Protein AF-A0A6L5WHB5-F1 (afdb_monomer_lite)

Foldseek 3Di:
DFDFDDKDWDQDQWDWDQDPPPRDIDTHGQLDADCQADPPPRHGDDPVVNVVNRVRSPDDSVPGTDIDTDGDDDD

pLDDT: mean 80.07, std 12.86, range [51.62, 94.94]

Structure (mmCIF, N/CA/C/O backbone):
data_AF-A0A6L5WHB5-F1
#
_entry.id   AF-A0A6L5WHB5-F1
#
loop_
_atom_site.group_PDB
_atom_site.id
_atom_site.type_symbol
_atom_site.label_atom_id
_atom_site.label_alt_id
_atom_site.label_comp_id
_atom_site.label_asym_id
_atom_site.label_entity_id
_atom_site.label_seq_id
_atom_site.pdbx_PDB_ins_code
_atom_site.Cartn_x
_atom_site.Cartn_y
_atom_site.Cartn_z
_atom_site.occupancy
_atom_site.B_iso_or_equiv
_atom_site.auth_seq_id
_atom_site.auth_comp_id
_atom_site.auth_asym_id
_atom_site.auth_atom_id
_atom_site.pdbx_PDB_model_num
ATOM 1 N N . MET A 1 1 ? -17.590 -4.866 29.021 1.00 56.81 1 MET A N 1
ATOM 2 C CA . MET A 1 1 ? -16.227 -5.424 29.173 1.00 56.81 1 MET A CA 1
ATOM 3 C C . MET A 1 1 ? -15.942 -6.258 27.932 1.00 56.81 1 MET A C 1
ATOM 5 O O . MET A 1 1 ? -16.746 -7.124 27.625 1.00 56.81 1 MET A O 1
ATOM 9 N N . ILE A 1 2 ? -14.903 -5.942 27.155 1.00 61.38 2 ILE A N 1
ATOM 10 C CA . ILE A 1 2 ? -14.598 -6.673 25.913 1.00 61.38 2 ILE A CA 1
ATOM 11 C C . ILE A 1 2 ? -13.867 -7.964 26.291 1.00 61.38 2 ILE A C 1
ATOM 13 O O . ILE A 1 2 ? -12.779 -7.892 26.858 1.00 61.38 2 ILE A O 1
ATOM 17 N N . LYS A 1 3 ? -14.449 -9.129 25.987 1.00 69.00 3 LYS A N 1
ATOM 18 C CA . LYS A 1 3 ? -13.774 -10.424 26.132 1.00 69.00 3 LYS A CA 1
ATOM 19 C C . LYS A 1 3 ? -13.095 -10.762 24.803 1.00 69.00 3 LYS A C 1
ATOM 21 O O . LYS A 1 3 ? -13.771 -10.956 23.799 1.00 69.00 3 LYS A O 1
ATOM 26 N N . ILE A 1 4 ? -11.765 -10.737 24.785 1.00 73.38 4 ILE A N 1
ATOM 27 C CA . ILE A 1 4 ? -10.963 -11.127 23.617 1.00 73.38 4 ILE A CA 1
ATOM 28 C C . ILE A 1 4 ? -10.879 -12.654 23.616 1.00 73.38 4 ILE A C 1
ATOM 30 O O . ILE A 1 4 ? -10.444 -13.232 24.610 1.00 73.38 4 ILE A O 1
ATOM 34 N N . GLU A 1 5 ? -11.310 -13.302 22.533 1.00 75.50 5 GLU A N 1
ATOM 35 C CA . GLU A 1 5 ? -11.280 -14.769 22.427 1.00 75.50 5 GLU A CA 1
ATOM 36 C C . GLU A 1 5 ? -10.030 -15.276 21.701 1.00 75.50 5 GLU A C 1
ATOM 38 O O . GLU A 1 5 ? -9.473 -16.303 22.085 1.00 75.50 5 GLU A O 1
ATOM 43 N N . LYS A 1 6 ? -9.569 -14.555 20.670 1.00 73.38 6 LYS A N 1
ATOM 44 C CA . LYS A 1 6 ? -8.411 -14.940 19.855 1.00 73.38 6 LYS A CA 1
ATOM 45 C C . LYS A 1 6 ? -7.743 -13.713 19.232 1.00 73.38 6 LYS A C 1
ATOM 47 O O . LYS A 1 6 ? -8.427 -12.777 18.814 1.00 73.38 6 LYS A O 1
ATOM 52 N N . ILE A 1 7 ? -6.413 -13.742 19.163 1.00 73.56 7 ILE A N 1
ATOM 53 C CA . ILE A 1 7 ? -5.590 -12.796 18.400 1.00 73.56 7 ILE A CA 1
ATOM 54 C C . ILE A 1 7 ? -4.922 -13.591 17.282 1.00 73.56 7 ILE A C 1
ATOM 56 O O . ILE A 1 7 ? -4.290 -14.613 17.553 1.00 73.56 7 ILE A O 1
ATOM 60 N N . GLU A 1 8 ? -5.079 -13.133 16.044 1.00 66.31 8 GLU A N 1
ATOM 61 C CA . GLU A 1 8 ? -4.437 -13.727 14.872 1.00 66.31 8 GLU A CA 1
ATOM 62 C C . GLU A 1 8 ? -3.496 -12.717 14.218 1.00 66.31 8 GLU A C 1
ATOM 64 O O . GLU A 1 8 ? -3.791 -11.523 14.137 1.00 66.31 8 GLU A O 1
ATOM 69 N N . LEU A 1 9 ? -2.350 -13.228 13.775 1.00 62.22 9 LEU A N 1
ATOM 70 C CA . LEU A 1 9 ? -1.373 -12.513 12.971 1.00 62.22 9 LEU A CA 1
ATOM 71 C C . LEU A 1 9 ? -1.635 -12.894 11.514 1.00 62.22 9 LEU A C 1
ATOM 73 O O . LEU A 1 9 ? -1.325 -14.013 11.104 1.00 62.22 9 LEU A O 1
ATOM 77 N N . ILE A 1 10 ? -2.259 -11.997 10.757 1.00 66.38 10 ILE A N 1
ATOM 78 C CA . ILE A 1 10 ? -2.589 -12.216 9.348 1.00 66.38 10 ILE A CA 1
ATOM 79 C C . ILE A 1 10 ? -1.543 -11.506 8.507 1.00 66.38 10 ILE A C 1
ATOM 81 O O . ILE A 1 10 ? -1.116 -10.407 8.833 1.00 66.38 10 ILE A O 1
ATOM 85 N N . LYS A 1 11 ? -1.101 -12.122 7.416 1.00 70.00 11 LYS A N 1
ATOM 86 C CA . LYS A 1 11 ? -0.222 -11.444 6.470 1.00 70.00 11 LYS A CA 1
ATOM 87 C C . LYS A 1 11 ? -0.985 -10.295 5.815 1.00 70.00 11 LYS A C 1
ATOM 89 O O . LYS A 1 11 ? -2.003 -10.547 5.174 1.00 70.00 11 LYS A O 1
ATOM 94 N N . ALA A 1 12 ? -0.498 -9.068 5.963 1.00 74.56 12 ALA A N 1
ATOM 95 C CA . ALA A 1 12 ? -1.076 -7.948 5.232 1.00 74.56 12 ALA A CA 1
ATOM 96 C C . ALA A 1 12 ? -0.763 -8.115 3.734 1.00 74.56 12 ALA A C 1
ATOM 98 O O . ALA A 1 12 ? 0.343 -8.521 3.367 1.00 74.56 12 ALA A O 1
ATOM 99 N N . ASP A 1 13 ? -1.712 -7.788 2.860 1.00 79.44 13 ASP A N 1
ATOM 100 C CA . ASP A 1 13 ? -1.565 -7.846 1.399 1.00 79.44 13 ASP A CA 1
ATOM 101 C C . ASP A 1 13 ? -1.564 -6.453 0.731 1.00 79.44 13 ASP A C 1
ATOM 103 O O . ASP A 1 13 ? -1.255 -6.332 -0.460 1.00 79.44 13 ASP A O 1
ATOM 107 N N . PHE A 1 14 ? -1.812 -5.384 1.499 1.00 84.50 14 PHE A N 1
ATOM 108 C CA . PHE A 1 14 ? -1.752 -3.999 1.034 1.00 84.50 14 PHE A CA 1
ATOM 109 C C . PHE A 1 14 ? -1.222 -3.010 2.084 1.00 84.50 14 PHE A C 1
ATOM 111 O O . PHE A 1 14 ? -1.251 -3.236 3.291 1.00 84.50 14 PHE A O 1
ATOM 118 N N . ILE A 1 15 ? -0.802 -1.847 1.591 1.00 83.69 15 ILE A N 1
ATOM 119 C CA . ILE A 1 15 ? -0.495 -0.637 2.350 1.00 83.69 15 ILE A CA 1
ATOM 120 C C . ILE A 1 15 ? -1.677 0.313 2.204 1.00 83.69 15 ILE A C 1
ATOM 122 O O . ILE A 1 15 ? -2.064 0.643 1.081 1.00 83.69 15 ILE A O 1
ATOM 126 N N . SER A 1 16 ? -2.225 0.802 3.312 1.00 87.69 16 SER A N 1
ATOM 127 C CA . SER A 1 16 ? -3.190 1.900 3.260 1.00 87.69 16 SER A CA 1
ATOM 128 C C . SER A 1 16 ? -2.478 3.255 3.295 1.00 87.69 16 SER A C 1
ATOM 130 O O . SER A 1 16 ? -1.663 3.527 4.179 1.00 87.69 16 SER A O 1
ATOM 132 N N . VAL A 1 17 ? -2.796 4.130 2.337 1.00 88.69 17 VAL A N 1
ATOM 133 C CA . VAL A 1 17 ? -2.288 5.505 2.278 1.00 88.69 17 VAL A CA 1
ATOM 134 C C . VAL A 1 17 ? -3.449 6.493 2.289 1.00 88.69 17 VAL A C 1
ATOM 136 O O . VAL A 1 17 ? -4.304 6.507 1.403 1.00 88.69 17 VAL A O 1
ATOM 139 N N . LYS A 1 18 ? -3.448 7.396 3.274 1.00 90.62 18 LYS A N 1
ATOM 140 C CA . LYS A 1 18 ? -4.433 8.477 3.370 1.00 90.62 18 LYS A CA 1
ATOM 141 C C . LYS A 1 18 ? -4.004 9.688 2.546 1.00 90.62 18 LYS A C 1
ATOM 143 O O . LYS A 1 18 ? -2.958 10.294 2.786 1.00 90.62 18 LYS A O 1
ATOM 148 N N . CYS A 1 19 ? -4.8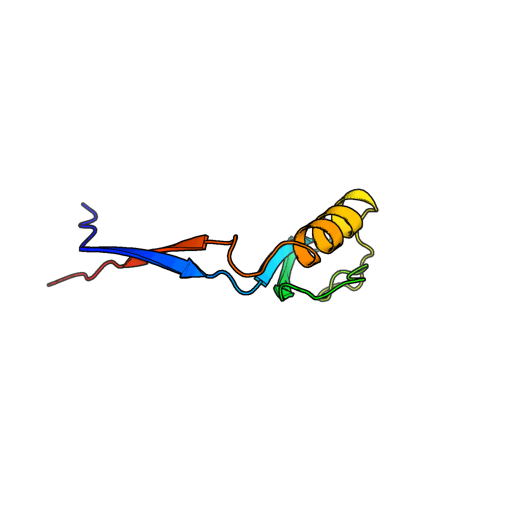34 10.094 1.591 1.00 92.44 19 CYS A N 1
ATOM 149 C CA . CYS A 1 19 ? -4.585 11.280 0.786 1.00 92.44 19 CYS A CA 1
ATOM 150 C C . CYS A 1 19 ? -4.797 12.554 1.612 1.00 92.44 19 CYS A C 1
ATOM 152 O O . CYS A 1 19 ? -5.910 12.854 2.041 1.00 92.44 19 CYS A O 1
ATOM 154 N N . LYS A 1 20 ? -3.752 13.375 1.757 1.00 90.19 20 LYS A N 1
ATOM 155 C CA . LYS A 1 20 ? -3.838 14.662 2.468 1.00 90.19 20 LYS A CA 1
ATOM 156 C C . LYS A 1 20 ? -4.795 15.666 1.803 1.00 90.19 20 LYS A C 1
ATOM 158 O O . LYS A 1 20 ? -5.324 16.529 2.492 1.00 90.19 20 LYS A O 1
ATOM 163 N N . LYS A 1 21 ? -5.010 15.574 0.482 1.00 93.56 21 LYS A N 1
ATOM 164 C CA . LYS A 1 21 ? -5.841 16.530 -0.272 1.00 93.56 21 LYS A CA 1
ATOM 165 C C . LYS A 1 21 ? -7.337 16.250 -0.134 1.00 93.56 21 LYS A C 1
ATOM 167 O O . LYS A 1 21 ? -8.087 17.167 0.169 1.00 93.56 21 LYS A O 1
ATOM 172 N N . CYS A 1 22 ? -7.772 15.016 -0.397 1.00 94.19 22 CYS A N 1
ATOM 173 C CA . CYS A 1 22 ? -9.197 14.660 -0.377 1.00 94.19 22 CYS A CA 1
ATOM 174 C C . CYS A 1 22 ? -9.626 13.887 0.875 1.00 94.19 22 CYS A C 1
ATOM 176 O O . CYS A 1 22 ? -10.807 13.603 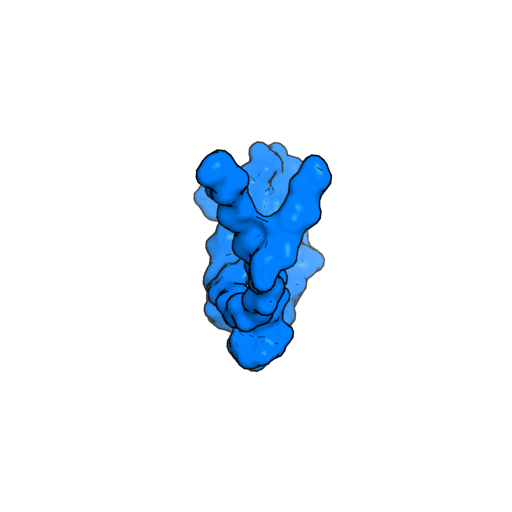1.029 1.00 94.19 22 CYS A O 1
ATOM 178 N N . GLY A 1 23 ? -8.686 13.489 1.736 1.00 93.19 23 GLY A N 1
ATOM 179 C CA . GLY A 1 23 ? -8.955 12.629 2.890 1.00 93.19 23 GLY A CA 1
ATOM 180 C C . GLY A 1 23 ? -9.240 11.166 2.538 1.00 93.19 23 GLY A C 1
ATOM 181 O O . GLY A 1 23 ? -9.311 10.347 3.450 1.00 93.19 23 GLY A O 1
ATOM 182 N N . GLY A 1 24 ? -9.371 10.842 1.246 1.00 90.56 24 GLY A N 1
ATOM 183 C CA . GLY A 1 24 ? -9.629 9.497 0.751 1.00 90.56 24 GLY A CA 1
ATOM 184 C C . GLY A 1 24 ? -8.483 8.541 1.056 1.00 90.56 24 GLY A C 1
ATOM 185 O O . GLY A 1 24 ? -7.308 8.910 0.986 1.00 90.56 24 GLY A O 1
ATOM 186 N N . GLU A 1 25 ? -8.846 7.314 1.389 1.00 92.50 25 GLU A N 1
ATOM 187 C CA . GLU A 1 25 ? -7.928 6.221 1.670 1.00 92.50 25 GLU A CA 1
ATOM 188 C C . GLU A 1 25 ? -7.734 5.382 0.407 1.00 92.50 25 GLU A C 1
ATOM 190 O O . GLU A 1 25 ? -8.682 5.149 -0.346 1.00 92.50 25 GLU A O 1
ATOM 195 N N . ILE A 1 26 ? -6.496 4.981 0.137 1.00 90.75 26 ILE A N 1
ATOM 196 C CA . ILE A 1 26 ? -6.173 4.093 -0.976 1.00 90.75 26 ILE A CA 1
ATOM 197 C C . ILE A 1 26 ? -5.380 2.892 -0.478 1.00 90.75 26 ILE A C 1
ATOM 199 O O . ILE A 1 26 ? -4.383 3.045 0.223 1.00 90.75 26 ILE A O 1
ATOM 203 N N . ASN A 1 27 ? -5.793 1.707 -0.915 1.00 91.12 27 ASN A N 1
ATOM 204 C CA . ASN A 1 27 ? -5.082 0.467 -0.642 1.00 91.12 27 ASN A CA 1
ATOM 205 C C . ASN A 1 27 ? -4.158 0.159 -1.819 1.00 91.12 27 ASN A C 1
ATOM 207 O O . ASN A 1 27 ? -4.594 0.043 -2.968 1.00 91.12 27 ASN A O 1
ATOM 211 N N . ILE A 1 28 ? -2.866 0.070 -1.534 1.00 87.69 28 ILE A N 1
ATOM 212 C CA . ILE A 1 28 ? -1.814 -0.219 -2.499 1.00 87.69 28 ILE A CA 1
ATOM 213 C C . ILE A 1 28 ? -1.333 -1.643 -2.228 1.00 87.69 28 ILE A C 1
ATOM 215 O O . ILE A 1 28 ? -0.724 -1.864 -1.187 1.00 87.69 28 ILE A O 1
ATOM 219 N N . PRO A 1 29 ? -1.587 -2.609 -3.126 1.00 86.62 29 PRO A N 1
ATOM 220 C CA . PRO A 1 29 ? -1.096 -3.973 -2.950 1.00 86.62 29 PRO A CA 1
ATOM 221 C C . PRO A 1 29 ? 0.425 -4.010 -2.764 1.00 86.62 29 PRO A C 1
ATOM 223 O O . PRO A 1 29 ? 1.137 -3.254 -3.437 1.00 86.62 29 PRO A O 1
ATOM 226 N N . PHE A 1 30 ? 0.933 -4.902 -1.910 1.00 84.88 30 PHE A N 1
ATOM 227 C CA . PHE A 1 30 ? 2.380 -5.118 -1.815 1.00 84.88 30 PHE A CA 1
ATOM 228 C C . PHE A 1 30 ? 2.963 -5.505 -3.182 1.00 84.88 30 PHE A C 1
ATOM 230 O O . PHE A 1 30 ? 2.317 -6.154 -4.007 1.00 84.88 30 PHE A O 1
ATOM 237 N N . GLY A 1 31 ? 4.181 -5.038 -3.462 1.00 82.81 31 GLY A N 1
ATOM 238 C CA . GLY A 1 31 ? 4.834 -5.204 -4.763 1.00 82.81 31 GLY A CA 1
ATOM 239 C C . GLY A 1 31 ? 4.375 -4.229 -5.856 1.00 82.81 31 GLY A C 1
ATOM 240 O O . GLY A 1 31 ? 5.002 -4.170 -6.917 1.00 82.81 31 GLY A O 1
ATOM 241 N N . LYS A 1 32 ? 3.328 -3.418 -5.633 1.00 87.00 32 LYS A N 1
ATOM 242 C CA . LYS A 1 32 ? 2.900 -2.403 -6.605 1.00 87.00 32 LYS A CA 1
ATOM 243 C C . LYS A 1 32 ? 3.770 -1.147 -6.509 1.00 87.00 32 LYS A C 1
ATOM 245 O O . LYS A 1 32 ? 3.640 -0.361 -5.576 1.00 87.00 32 LYS A O 1
ATOM 250 N N . ARG A 1 33 ? 4.605 -0.933 -7.528 1.00 86.56 33 ARG A N 1
ATOM 251 C CA . ARG A 1 33 ? 5.509 0.226 -7.644 1.00 86.56 33 ARG A CA 1
ATOM 252 C C . ARG A 1 33 ? 4.915 1.377 -8.452 1.00 86.56 33 ARG A C 1
ATOM 254 O O . ARG A 1 33 ? 3.971 1.189 -9.223 1.00 86.56 33 ARG A O 1
ATOM 261 N N . GLY A 1 34 ? 5.517 2.559 -8.314 1.00 88.50 34 GLY A N 1
ATOM 262 C CA . GLY A 1 34 ? 5.223 3.714 -9.170 1.00 88.50 34 GLY A CA 1
ATOM 263 C C . GLY A 1 34 ? 3.857 4.345 -8.902 1.00 88.50 34 GLY A C 1
ATOM 264 O O . GLY A 1 34 ? 3.259 4.971 -9.784 1.00 88.50 34 GLY A O 1
ATOM 265 N N . VAL A 1 35 ? 3.334 4.175 -7.687 1.00 92.19 35 VAL A N 1
ATOM 266 C CA . VAL A 1 35 ? 2.084 4.808 -7.268 1.00 92.19 35 VAL A CA 1
A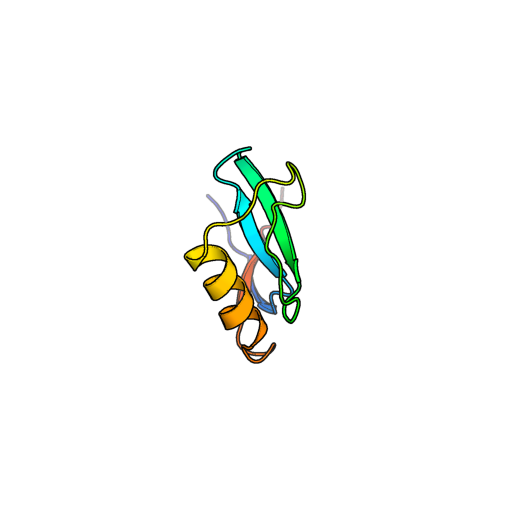TOM 267 C C . VAL A 1 35 ? 2.357 6.271 -6.925 1.00 92.19 35 VAL A C 1
ATOM 269 O O . VAL A 1 35 ? 2.645 6.637 -5.791 1.00 92.19 35 VAL A O 1
ATOM 272 N N . ASN A 1 36 ? 2.249 7.117 -7.946 1.00 94.12 36 ASN A N 1
ATOM 273 C CA . ASN A 1 36 ? 2.558 8.546 -7.854 1.00 94.12 36 ASN A CA 1
ATOM 274 C C . ASN A 1 36 ? 1.337 9.428 -7.570 1.00 94.12 36 ASN A C 1
ATOM 276 O O . ASN A 1 36 ? 1.491 10.617 -7.301 1.00 94.12 36 ASN A O 1
ATOM 280 N N . PHE A 1 37 ? 0.124 8.875 -7.640 1.00 94.62 37 PHE A N 1
ATOM 281 C CA . PHE A 1 37 ? -1.117 9.643 -7.580 1.00 94.62 37 PHE A CA 1
ATOM 282 C C . PHE A 1 37 ? -2.163 8.963 -6.707 1.00 94.62 37 PHE A C 1
ATOM 284 O O . PHE A 1 37 ? -2.278 7.737 -6.663 1.00 94.62 37 PHE A O 1
ATOM 291 N N . CYS A 1 38 ? -2.984 9.782 -6.061 1.00 94.38 38 CYS A N 1
ATOM 292 C CA . CYS A 1 38 ? -4.173 9.334 -5.365 1.00 94.38 38 CYS A CA 1
ATOM 293 C C . CYS A 1 38 ? -5.188 8.770 -6.365 1.00 94.38 38 CYS A C 1
ATOM 295 O O . CYS A 1 38 ? -5.699 9.506 -7.206 1.00 94.38 38 CYS A O 1
ATOM 297 N N . GLY A 1 39 ? -5.544 7.493 -6.212 1.00 90.50 39 GLY A N 1
ATOM 298 C CA . GLY A 1 39 ? -6.563 6.834 -7.038 1.00 90.50 39 GLY A CA 1
ATOM 299 C C . GLY A 1 39 ? -7.981 7.401 -6.890 1.00 90.50 39 GLY A C 1
ATOM 300 O O . GLY A 1 39 ? -8.830 7.103 -7.719 1.00 90.50 39 GLY A O 1
ATOM 301 N N . VAL A 1 40 ? -8.239 8.228 -5.867 1.00 93.88 40 VAL A N 1
ATOM 302 C CA . VAL A 1 40 ? -9.555 8.849 -5.625 1.00 93.88 40 VAL A CA 1
ATOM 303 C C . VAL A 1 40 ? -9.669 10.221 -6.289 1.00 93.88 40 VAL A C 1
ATOM 305 O O . VAL A 1 40 ? -10.631 10.488 -6.996 1.00 93.88 40 VAL A O 1
ATOM 308 N N . CYS A 1 41 ? -8.706 11.118 -6.049 1.00 94.94 41 CYS A N 1
ATOM 309 C CA . CYS A 1 41 ? -8.791 12.515 -6.505 1.00 94.94 41 CYS A CA 1
ATOM 310 C C . CYS A 1 41 ? -7.756 12.902 -7.571 1.00 94.94 41 CYS A C 1
ATOM 312 O O . CYS A 1 41 ? -7.682 14.071 -7.948 1.00 94.94 41 CYS A O 1
ATOM 314 N N . GLY A 1 42 ? -6.903 11.966 -7.998 1.00 94.62 42 GLY A N 1
ATOM 315 C CA . GLY A 1 42 ? -5.847 12.193 -8.990 1.00 94.62 42 GLY A CA 1
ATOM 316 C C . GLY A 1 42 ? -4.692 13.081 -8.515 1.00 94.62 42 GLY A C 1
ATOM 317 O O . GLY A 1 42 ? -3.776 13.358 -9.282 1.00 94.62 42 GLY A O 1
ATOM 318 N N . ALA A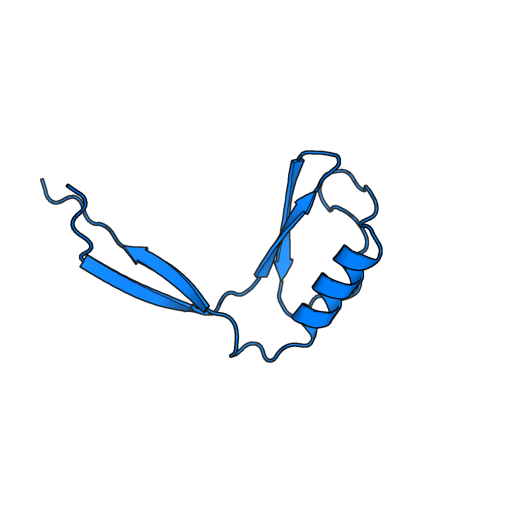 1 43 ? -4.706 13.553 -7.264 1.00 93.88 43 ALA A N 1
ATOM 319 C CA . ALA A 1 43 ? -3.636 14.395 -6.744 1.00 93.88 43 ALA A CA 1
ATOM 320 C C . ALA A 1 43 ? -2.322 13.619 -6.637 1.00 93.88 43 ALA A C 1
ATOM 322 O O . ALA A 1 43 ? -2.308 12.505 -6.114 1.00 93.88 43 ALA A O 1
ATOM 323 N N . GLY A 1 44 ? -1.228 14.234 -7.084 1.00 93.81 44 GLY A N 1
ATOM 324 C CA . GLY A 1 44 ? 0.110 13.674 -6.923 1.00 93.81 44 GLY A CA 1
ATOM 325 C C . GLY A 1 44 ? 0.474 13.497 -5.450 1.00 93.81 44 GLY A C 1
ATOM 326 O O . GLY A 1 44 ? 0.173 14.354 -4.612 1.00 93.81 44 GLY A O 1
ATOM 327 N N . PHE A 1 45 ? 1.120 12.380 -5.137 1.00 91.69 45 PHE A N 1
ATOM 328 C CA . PHE A 1 45 ? 1.755 12.173 -3.847 1.00 91.69 45 PHE A CA 1
ATOM 329 C C . PHE A 1 45 ? 3.071 12.945 -3.771 1.00 91.69 45 PHE A C 1
ATOM 331 O O . PHE A 1 45 ? 3.754 13.159 -4.770 1.00 91.69 45 PHE A O 1
ATOM 338 N N . GLY A 1 46 ? 3.426 13.387 -2.564 1.00 89.88 46 GLY A N 1
ATOM 339 C CA . GLY A 1 46 ? 4.738 13.980 -2.323 1.00 89.88 46 GLY A CA 1
ATOM 340 C C . GLY A 1 46 ? 5.845 12.939 -2.492 1.00 89.88 46 GLY A C 1
ATOM 341 O O . GLY A 1 46 ? 5.627 11.756 -2.236 1.00 89.88 46 GLY A O 1
ATOM 342 N N . VAL A 1 47 ? 7.045 13.391 -2.861 1.00 90.44 47 VAL A N 1
ATOM 343 C CA . VAL A 1 47 ? 8.211 12.528 -3.136 1.00 90.44 47 VAL A CA 1
ATOM 344 C C . VAL A 1 47 ? 8.510 11.557 -1.986 1.00 90.44 47 VAL A C 1
ATOM 346 O O . VAL A 1 47 ? 8.845 10.402 -2.225 1.00 90.44 47 VAL A O 1
ATOM 349 N N . SER A 1 48 ? 8.339 11.992 -0.734 1.00 88.38 48 SER A N 1
ATOM 350 C CA . SER A 1 48 ? 8.528 11.139 0.446 1.00 88.38 48 SER A CA 1
ATOM 351 C C . SER A 1 48 ? 7.522 9.990 0.526 1.00 88.38 48 SER A C 1
ATOM 353 O O . SER A 1 48 ? 7.899 8.877 0.873 1.00 88.38 48 SER A O 1
ATOM 355 N N . VAL A 1 49 ? 6.258 10.245 0.183 1.00 87.19 49 VAL A N 1
ATOM 356 C CA . VAL A 1 49 ? 5.196 9.230 0.191 1.00 87.19 49 VAL A CA 1
ATOM 357 C C . VAL A 1 49 ? 5.426 8.224 -0.928 1.00 87.19 49 VAL A C 1
ATOM 359 O O . VAL A 1 49 ? 5.347 7.028 -0.680 1.00 87.19 49 VAL A O 1
ATOM 362 N N . VAL A 1 50 ? 5.771 8.697 -2.129 1.00 90.75 50 VAL A N 1
ATOM 363 C CA . VAL A 1 50 ? 6.111 7.824 -3.264 1.00 90.75 50 VAL A CA 1
ATOM 364 C C . VAL A 1 50 ? 7.268 6.898 -2.902 1.00 90.75 50 VAL A C 1
ATOM 366 O O . VAL A 1 50 ? 7.151 5.687 -3.052 1.00 90.75 50 VAL A O 1
ATOM 369 N N . ARG A 1 51 ? 8.350 7.454 -2.344 1.00 90.88 51 ARG A N 1
ATOM 370 C CA . ARG A 1 51 ? 9.502 6.660 -1.914 1.00 90.88 51 ARG A CA 1
ATOM 371 C C . ARG A 1 51 ? 9.126 5.632 -0.848 1.00 90.88 51 ARG A C 1
ATOM 373 O O . ARG A 1 51 ? 9.558 4.497 -0.944 1.00 90.88 51 ARG A O 1
ATOM 380 N N . TYR A 1 52 ? 8.302 6.005 0.130 1.00 88.44 52 TYR A N 1
ATOM 381 C CA . TYR A 1 52 ? 7.856 5.075 1.168 1.00 88.44 52 TYR A CA 1
ATOM 382 C C . TYR A 1 52 ? 7.032 3.915 0.593 1.00 88.44 52 TYR A C 1
ATOM 384 O O . TYR A 1 52 ? 7.227 2.768 0.986 1.00 88.44 52 TYR A O 1
ATOM 392 N N . ILE A 1 53 ? 6.151 4.199 -0.372 1.00 88.38 53 ILE A N 1
ATOM 393 C CA . ILE A 1 53 ? 5.387 3.165 -1.078 1.00 88.38 53 ILE A CA 1
ATOM 394 C C . ILE A 1 53 ? 6.332 2.215 -1.824 1.00 88.38 53 ILE A C 1
ATOM 396 O O . ILE A 1 53 ? 6.179 1.002 -1.710 1.00 88.38 53 ILE A O 1
ATOM 400 N N . ASP A 1 54 ? 7.314 2.745 -2.557 1.00 89.31 54 ASP A N 1
ATOM 401 C CA . ASP A 1 54 ? 8.264 1.925 -3.314 1.00 89.31 54 ASP A CA 1
ATOM 402 C C . ASP A 1 54 ? 9.202 1.118 -2.398 1.00 89.31 54 ASP A C 1
ATOM 404 O O . ASP A 1 54 ? 9.463 -0.052 -2.679 1.00 89.31 54 ASP A O 1
ATOM 408 N N . ASP A 1 55 ? 9.676 1.705 -1.295 1.00 87.69 55 ASP A N 1
ATOM 409 C CA . ASP A 1 55 ? 10.505 1.026 -0.293 1.00 87.69 55 ASP A CA 1
ATOM 410 C C . ASP A 1 55 ? 9.738 -0.159 0.310 1.00 87.69 55 ASP A C 1
ATOM 412 O O . ASP A 1 55 ? 10.265 -1.269 0.370 1.00 87.69 55 ASP A O 1
ATOM 416 N N . ILE A 1 56 ? 8.462 0.035 0.660 1.00 82.94 56 ILE A N 1
ATOM 417 C CA . ILE A 1 56 ? 7.616 -1.052 1.154 1.00 82.94 56 ILE A CA 1
ATOM 418 C C . ILE A 1 56 ? 7.316 -2.091 0.068 1.00 82.94 56 ILE A C 1
ATOM 420 O O . ILE A 1 56 ? 7.321 -3.287 0.346 1.00 82.94 56 ILE A O 1
ATOM 424 N N . ALA A 1 57 ? 7.088 -1.675 -1.178 1.00 81.38 57 ALA A N 1
ATOM 425 C CA . ALA A 1 57 ? 6.865 -2.603 -2.285 1.00 81.38 57 ALA A CA 1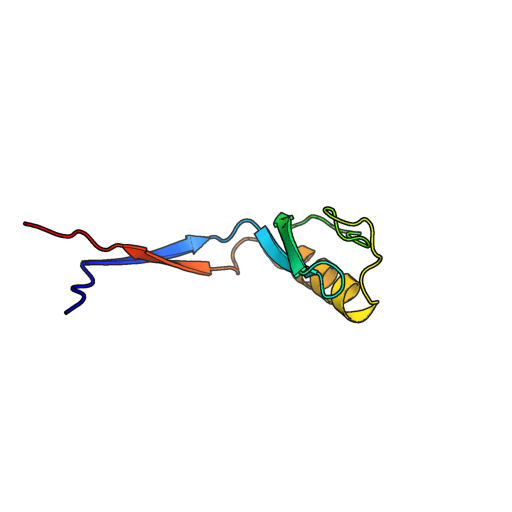
ATOM 426 C C . ALA A 1 57 ? 8.081 -3.510 -2.569 1.00 81.38 57 ALA A C 1
ATOM 428 O O . ALA A 1 57 ? 7.936 -4.509 -3.272 1.00 81.38 57 ALA A O 1
ATOM 429 N N . ASN A 1 58 ? 9.264 -3.167 -2.050 1.00 80.88 58 ASN A N 1
ATOM 430 C CA . ASN A 1 58 ? 10.483 -3.970 -2.153 1.00 80.88 58 ASN A CA 1
ATOM 431 C C . ASN A 1 58 ? 10.720 -4.900 -0.963 1.00 80.88 58 ASN A C 1
ATOM 433 O O . ASN A 1 58 ? 11.644 -5.713 -1.026 1.00 80.88 58 ASN A O 1
ATOM 437 N N . LEU A 1 59 ? 9.935 -4.781 0.106 1.00 77.00 59 LEU A N 1
ATOM 438 C CA . LEU A 1 59 ? 10.094 -5.639 1.267 1.00 77.00 59 LEU A CA 1
ATOM 439 C C . LEU A 1 59 ? 9.569 -7.058 0.973 1.00 77.00 59 LEU A C 1
ATOM 441 O O . LEU A 1 59 ? 8.621 -7.223 0.194 1.00 77.00 59 LEU A O 1
ATOM 445 N N . PRO A 1 60 ? 10.191 -8.097 1.556 1.00 72.19 60 PRO A N 1
ATOM 446 C CA . PRO A 1 60 ? 9.711 -9.467 1.444 1.00 72.19 60 PRO A CA 1
ATOM 447 C C . PRO A 1 60 ? 8.256 -9.559 1.923 1.00 72.19 60 PRO A C 1
ATOM 449 O O . PRO A 1 60 ? 7.901 -9.066 2.994 1.00 72.19 60 PRO A O 1
ATOM 452 N N . ASN A 1 61 ? 7.387 -10.197 1.133 1.00 63.47 61 ASN A N 1
ATOM 453 C CA . ASN A 1 61 ? 5.957 -10.286 1.455 1.00 63.47 61 ASN A CA 1
ATOM 454 C C . ASN A 1 61 ? 5.688 -11.003 2.801 1.00 63.47 61 ASN A C 1
ATOM 456 O O . ASN A 1 61 ? 4.566 -11.000 3.288 1.00 63.47 61 ASN A O 1
ATOM 460 N N . ASP A 1 62 ? 6.649 -11.725 3.360 1.00 65.12 62 ASP A N 1
ATOM 461 C CA . ASP A 1 62 ? 6.599 -12.437 4.639 1.00 65.12 62 ASP A CA 1
ATOM 462 C C . ASP A 1 62 ? 6.830 -11.553 5.879 1.00 65.12 62 ASP A C 1
ATOM 464 O O . ASP A 1 62 ? 6.639 -12.035 6.993 1.00 65.12 62 ASP A O 1
ATOM 468 N N . GLU A 1 63 ? 7.152 -10.264 5.718 1.00 63.19 63 GLU A N 1
ATOM 469 C CA . GLU A 1 63 ? 7.480 -9.381 6.851 1.00 63.19 63 GLU A CA 1
ATOM 470 C C . GLU A 1 63 ? 6.292 -8.594 7.438 1.00 63.19 63 GLU A C 1
ATOM 472 O O . 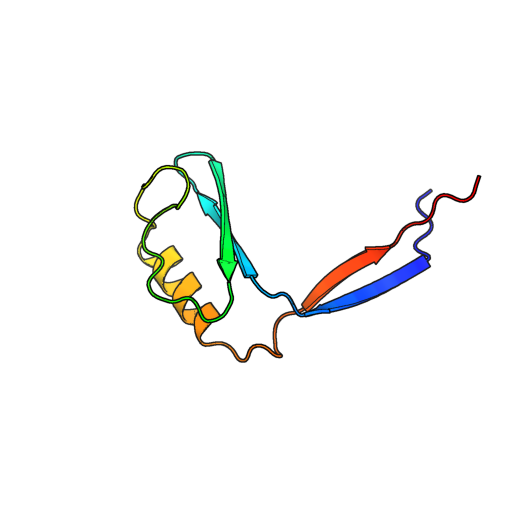GLU A 1 63 ? 6.402 -8.058 8.543 1.00 63.19 63 GLU A O 1
ATOM 477 N N . PHE A 1 64 ? 5.143 -8.526 6.756 1.00 64.50 64 PHE A N 1
ATOM 478 C CA . PHE A 1 64 ? 4.015 -7.701 7.209 1.00 64.50 64 PHE A CA 1
ATOM 479 C C . PHE A 1 64 ? 2.908 -8.501 7.874 1.00 64.50 64 PHE A C 1
ATOM 481 O O . PHE A 1 64 ? 2.313 -9.395 7.273 1.00 64.50 64 PHE A O 1
ATOM 488 N N . VAL A 1 65 ? 2.577 -8.099 9.100 1.00 58.25 65 VAL A N 1
ATOM 489 C CA . VAL A 1 65 ? 1.532 -8.714 9.911 1.00 58.25 65 VAL A CA 1
ATOM 490 C C . VAL A 1 65 ? 0.463 -7.682 10.273 1.00 58.25 65 VAL A C 1
ATOM 492 O O . VAL A 1 65 ? 0.736 -6.705 10.966 1.00 58.25 65 VAL A O 1
ATOM 495 N N . GLU A 1 66 ? -0.766 -7.913 9.826 1.00 63.66 66 GLU A N 1
ATOM 496 C CA . GLU A 1 66 ? -1.982 -7.321 10.372 1.00 63.66 66 GLU A CA 1
ATOM 497 C C . GLU A 1 66 ? -2.394 -8.076 11.646 1.00 63.66 66 GLU A C 1
ATOM 499 O O . GLU A 1 66 ? -2.376 -9.307 11.700 1.00 63.66 66 GLU A O 1
ATOM 504 N N . ILE A 1 67 ? -2.778 -7.339 12.690 1.00 61.72 67 ILE A N 1
ATOM 505 C CA . ILE A 1 67 ? -3.284 -7.923 13.936 1.00 61.72 67 ILE A CA 1
ATOM 506 C C . ILE A 1 67 ? -4.809 -7.862 13.910 1.00 61.72 67 ILE A C 1
ATOM 508 O O . ILE A 1 67 ? -5.396 -6.792 14.082 1.00 61.72 67 ILE A O 1
ATOM 512 N N . SER A 1 68 ? -5.458 -9.015 13.759 1.00 60.06 68 SER A N 1
ATOM 513 C CA . SER A 1 68 ? -6.915 -9.118 13.841 1.00 60.06 68 SER A CA 1
ATOM 514 C C . SER A 1 68 ? -7.351 -9.551 15.242 1.00 60.06 68 SER A C 1
ATOM 516 O O . SER A 1 68 ? -6.887 -10.558 15.782 1.00 60.06 68 SER A O 1
ATOM 518 N N . ILE A 1 69 ? -8.267 -8.785 15.845 1.00 68.19 69 ILE A N 1
ATOM 519 C CA . ILE A 1 69 ? -8.867 -9.093 17.152 1.00 68.19 69 ILE A CA 1
ATOM 520 C C . ILE A 1 69 ? -10.286 -9.609 16.922 1.00 68.19 69 ILE A C 1
ATOM 522 O O . ILE A 1 69 ? -11.189 -8.835 16.598 1.00 68.19 69 ILE A O 1
ATOM 526 N N . ILE A 1 70 ? -10.492 -10.907 17.138 1.00 68.00 70 ILE A N 1
ATOM 527 C CA . ILE A 1 70 ? -11.802 -11.546 16.989 1.00 68.00 70 ILE A CA 1
ATOM 528 C C . ILE A 1 70 ? -12.559 -11.446 18.321 1.00 68.00 70 ILE A C 1
ATOM 530 O O . ILE A 1 70 ? -12.050 -11.824 19.381 1.00 68.00 70 ILE A O 1
ATOM 534 N N . LYS A 1 71 ? -13.788 -10.922 18.264 1.00 67.62 71 LYS A N 1
ATOM 535 C CA . LYS A 1 71 ? -14.721 -10.822 19.395 1.00 67.62 71 LYS A CA 1
ATOM 536 C C . LYS A 1 71 ? -16.012 -11.548 19.022 1.00 67.62 71 LYS A C 1
ATOM 538 O O . LYS A 1 71 ? -16.614 -11.192 18.013 1.00 67.62 71 LYS A O 1
ATOM 543 N N . GLN A 1 72 ? -16.470 -12.495 19.835 1.00 55.78 72 GLN A N 1
ATOM 544 C CA . GLN A 1 72 ? -17.858 -12.958 19.790 1.00 55.78 72 GLN A CA 1
ATOM 545 C C . GLN A 1 72 ? -18.608 -12.409 21.005 1.00 55.78 72 GLN A C 1
ATOM 547 O O . GLN A 1 72 ? -18.159 -12.541 22.143 1.00 55.78 72 GLN A O 1
ATOM 552 N N . SER A 1 73 ? -19.750 -11.765 20.759 1.00 52.59 73 SER A N 1
ATOM 553 C CA . SER A 1 73 ? -20.745 -11.529 21.803 1.00 52.59 73 SER A CA 1
ATOM 554 C C . SER A 1 73 ? -21.542 -12.819 21.938 1.00 52.59 73 SER A C 1
ATOM 556 O O . SER A 1 73 ? -22.239 -13.197 20.999 1.00 52.59 73 SER A O 1
ATOM 558 N N . LYS A 1 74 ? -21.388 -13.527 23.058 1.00 57.81 74 LYS A N 1
ATOM 559 C CA . LYS A 1 74 ? -22.346 -14.559 23.454 1.00 57.81 74 LYS A CA 1
ATOM 560 C C . LYS A 1 74 ? -23.395 -13.871 24.317 1.00 57.81 74 LYS A C 1
ATOM 562 O O . LYS A 1 74 ? -23.056 -13.456 25.426 1.00 57.81 74 LYS A O 1
ATOM 567 N N . ASP A 1 75 ? -24.592 -13.704 23.766 1.00 51.62 75 ASP A N 1
ATOM 568 C CA . ASP A 1 75 ? -25.812 -13.580 24.570 1.00 51.62 75 ASP A CA 1
ATOM 569 C C . ASP A 1 75 ? -26.168 -14.950 25.168 1.00 51.62 75 ASP A C 1
ATOM 571 O O . ASP A 1 75 ? -25.968 -15.972 24.462 1.00 51.62 75 ASP A O 1
#

Secondary structure (DSSP, 8-state):
-----EEEEEEP-EEEEE-TTT--EEEEETT-----B-TTT-PBPPHHHHHHHHHHHTS-TTS-EEEEEE-----

Organism: NCBI:txid2608384

Radius of gyration: 16.17 Å; chains: 1; bounding box: 36×32×38 Å

Sequence (75 aa):
MIKIEKIELIKADFISVKCKKCGGEINIPFGKRGVNFCGVCGAGFGVSVVRYIDDIANLPNDEFVEISIIKQSKD